Protein AF-A0A1C5A2N2-F1 (afdb_monomer_lite)

Radius of gyration: 25.17 Å; chains: 1; bounding box: 41×40×87 Å

Structure (mmCIF, N/CA/C/O backbone):
data_AF-A0A1C5A2N2-F1
#
_entry.id   AF-A0A1C5A2N2-F1
#
loop_
_atom_site.group_PDB
_atom_site.id
_atom_site.type_symbol
_atom_site.label_atom_id
_atom_site.label_alt_id
_atom_site.label_comp_id
_atom_site.label_asym_id
_atom_site.label_entity_id
_atom_site.label_seq_id
_atom_site.pdbx_PDB_ins_code
_atom_site.Cartn_x
_atom_site.Cartn_y
_atom_site.Cartn_z
_atom_site.occupancy
_atom_site.B_iso_or_equiv
_atom_site.auth_seq_id
_atom_site.auth_comp_id
_atom_site.auth_asym_id
_atom_site.auth_atom_id
_atom_site.pdbx_PDB_model_num
ATOM 1 N N . MET A 1 1 ? -20.232 -12.436 1.091 1.00 70.19 1 MET A N 1
ATOM 2 C CA . MET A 1 1 ? -19.031 -11.793 0.525 1.00 70.19 1 MET A CA 1
ATOM 3 C C . MET A 1 1 ? -19.413 -10.430 -0.013 1.00 70.19 1 MET A C 1
ATOM 5 O O . MET A 1 1 ? -20.270 -10.337 -0.891 1.00 70.19 1 MET A O 1
ATOM 9 N N . THR A 1 2 ? -18.810 -9.389 0.535 1.00 86.31 2 THR A N 1
ATOM 10 C CA . THR A 1 2 ? -19.006 -7.988 0.180 1.00 86.31 2 THR A CA 1
ATOM 11 C C . THR A 1 2 ? -18.512 -7.738 -1.242 1.00 86.31 2 THR A C 1
ATOM 13 O O . THR A 1 2 ? -17.422 -8.156 -1.651 1.00 86.31 2 THR A O 1
ATOM 16 N N . LYS A 1 3 ? -19.340 -7.059 -2.041 1.00 91.56 3 LYS A N 1
ATOM 17 C CA . LYS A 1 3 ? -19.009 -6.729 -3.429 1.00 91.56 3 LYS A CA 1
ATOM 18 C C . LYS A 1 3 ? -17.861 -5.719 -3.449 1.00 91.56 3 LYS A C 1
ATOM 20 O O . LYS A 1 3 ? -18.000 -4.608 -2.951 1.00 91.56 3 LYS A O 1
ATOM 25 N N . ALA A 1 4 ? -16.740 -6.106 -4.053 1.00 93.25 4 ALA A N 1
ATOM 26 C CA . ALA A 1 4 ? -15.608 -5.209 -4.238 1.00 93.25 4 ALA A CA 1
ATOM 27 C 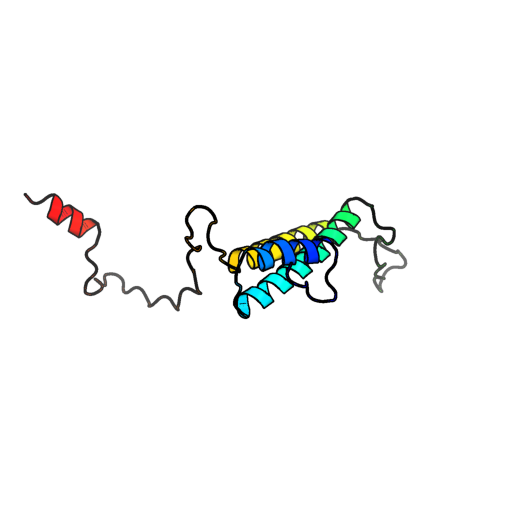C . ALA A 1 4 ? -15.942 -4.098 -5.257 1.00 93.25 4 ALA A C 1
ATOM 29 O O . ALA A 1 4 ? -16.636 -4.375 -6.245 1.00 93.25 4 ALA A O 1
ATOM 30 N N . PRO A 1 5 ? -15.432 -2.869 -5.059 1.00 94.19 5 PRO A N 1
ATOM 31 C CA . PRO A 1 5 ? -15.567 -1.778 -6.016 1.00 94.19 5 PRO A CA 1
ATOM 32 C C . PRO A 1 5 ? -15.040 -2.136 -7.410 1.00 94.19 5 PRO A C 1
ATOM 34 O O . PRO A 1 5 ? -14.102 -2.923 -7.570 1.00 94.19 5 PRO A O 1
ATOM 37 N N . ALA A 1 6 ? -15.649 -1.537 -8.435 1.00 94.25 6 ALA A N 1
ATOM 38 C CA . ALA A 1 6 ? -15.226 -1.720 -9.818 1.00 94.25 6 ALA A CA 1
ATOM 39 C C . ALA A 1 6 ? -13.815 -1.150 -10.058 1.00 94.25 6 ALA A C 1
ATOM 41 O O . ALA A 1 6 ? -13.385 -0.206 -9.396 1.00 94.25 6 ALA A O 1
ATOM 42 N N . GLY A 1 7 ? -13.095 -1.719 -11.028 1.00 93.94 7 GLY A N 1
ATOM 43 C CA . GLY A 1 7 ? -11.765 -1.247 -11.436 1.00 93.94 7 GLY A CA 1
ATOM 44 C C . GLY A 1 7 ? -10.590 -1.743 -10.585 1.00 93.94 7 GLY A C 1
ATOM 45 O O . GLY A 1 7 ? -9.447 -1.468 -10.939 1.00 93.94 7 GLY A O 1
ATOM 46 N N . LEU A 1 8 ? -10.839 -2.496 -9.509 1.00 97.31 8 LEU A N 1
ATOM 47 C CA . LEU A 1 8 ? -9.785 -3.180 -8.752 1.00 97.31 8 LEU A CA 1
ATOM 48 C C . LEU A 1 8 ? -9.283 -4.423 -9.494 1.00 97.31 8 LEU A C 1
ATOM 50 O O . LEU A 1 8 ? -10.073 -5.141 -10.114 1.00 97.31 8 LEU A O 1
ATOM 54 N N . GLY A 1 9 ? -7.985 -4.692 -9.393 1.00 96.69 9 GLY A N 1
ATOM 55 C CA . GLY A 1 9 ? -7.313 -5.907 -9.850 1.00 96.69 9 GLY A CA 1
ATOM 56 C C . GLY A 1 9 ? -7.537 -7.097 -8.912 1.00 96.69 9 GLY A C 1
ATOM 57 O O . GLY A 1 9 ? -8.357 -7.054 -7.996 1.00 96.69 9 GLY A O 1
ATOM 58 N N . ALA A 1 10 ? -6.860 -8.218 -9.175 1.00 96.88 10 ALA A N 1
ATOM 59 C CA . ALA A 1 10 ? -7.062 -9.444 -8.398 1.00 96.88 10 ALA A CA 1
ATOM 60 C C . ALA A 1 10 ? -6.659 -9.270 -6.924 1.00 96.88 10 ALA A C 1
ATOM 62 O O . ALA A 1 10 ? -7.469 -9.567 -6.043 1.00 96.88 10 ALA A O 1
ATOM 63 N N . GLY A 1 11 ? -5.462 -8.729 -6.670 1.00 97.06 11 GLY A N 1
ATOM 64 C CA . GLY A 1 11 ? -4.951 -8.500 -5.319 1.00 97.06 11 GLY A CA 1
ATOM 65 C C . GLY A 1 11 ? -5.778 -7.478 -4.542 1.00 97.06 11 GLY A C 1
ATOM 66 O O . GLY A 1 11 ? -6.146 -7.732 -3.395 1.00 97.06 11 GLY A O 1
ATOM 67 N N . GLY A 1 12 ? -6.157 -6.363 -5.172 1.00 97.81 12 GLY A N 1
ATOM 68 C CA . GLY A 1 12 ? -7.024 -5.352 -4.569 1.00 97.81 12 GLY A CA 1
ATOM 69 C C . GLY A 1 12 ? -8.409 -5.896 -4.212 1.00 97.81 12 GLY A C 1
ATOM 70 O O . GLY A 1 12 ? -8.894 -5.668 -3.107 1.00 97.81 12 GLY A O 1
ATOM 71 N N . ARG A 1 13 ? -9.043 -6.683 -5.094 1.00 97.94 13 ARG A N 1
ATOM 72 C CA . ARG A 1 13 ? -10.343 -7.317 -4.789 1.00 97.94 13 ARG A CA 1
ATOM 73 C C . ARG A 1 13 ? -10.249 -8.326 -3.648 1.00 97.94 13 ARG A C 1
ATOM 75 O O . ARG A 1 13 ? -11.191 -8.428 -2.865 1.00 97.94 13 ARG A O 1
ATOM 82 N N . GLN A 1 14 ? -9.159 -9.088 -3.578 1.00 97.56 14 GLN A N 1
ATOM 83 C CA . GLN A 1 14 ? -8.935 -10.042 -2.495 1.00 97.56 14 GLN A CA 1
ATOM 84 C C . GLN A 1 14 ? -8.791 -9.317 -1.154 1.00 97.56 14 GLN A C 1
ATOM 86 O O . GLN A 1 14 ? -9.493 -9.670 -0.211 1.00 97.56 14 GLN A O 1
ATOM 91 N N . LEU A 1 15 ? -7.959 -8.270 -1.105 1.00 97.50 15 LEU A N 1
ATOM 92 C CA . LEU A 1 15 ? -7.765 -7.443 0.088 1.00 97.50 15 LEU A CA 1
ATOM 93 C C . LEU A 1 15 ? -9.065 -6.766 0.541 1.00 97.50 15 LEU A C 1
ATOM 95 O O . LEU A 1 15 ? -9.369 -6.738 1.733 1.00 97.50 15 LEU A O 1
ATOM 99 N N . TRP A 1 16 ? -9.850 -6.244 -0.407 1.00 97.75 16 TRP A N 1
ATOM 100 C CA . TRP A 1 16 ? -11.144 -5.642 -0.095 1.00 97.75 16 TRP A CA 1
ATOM 101 C C . TRP A 1 16 ? -12.050 -6.639 0.617 1.00 97.75 16 TRP A C 1
ATOM 103 O O . TRP A 1 16 ? -12.565 -6.344 1.687 1.00 97.75 16 TRP A O 1
ATOM 113 N N . ARG A 1 17 ? -12.223 -7.832 0.037 1.00 96.94 17 ARG A N 1
ATOM 114 C CA . ARG A 1 17 ? -13.095 -8.868 0.603 1.00 96.94 17 ARG A CA 1
ATOM 115 C C . ARG A 1 17 ? -12.595 -9.341 1.960 1.00 96.94 17 ARG A C 1
ATOM 117 O O . ARG A 1 17 ? -13.404 -9.465 2.862 1.00 96.94 17 ARG A O 1
ATOM 124 N N . SER A 1 18 ? -11.287 -9.551 2.132 1.00 95.81 18 SER A N 1
ATOM 125 C CA . SER A 1 18 ? -10.763 -10.033 3.416 1.00 95.81 18 SER A CA 1
ATOM 126 C C . SER A 1 18 ? -11.053 -9.071 4.566 1.00 95.81 18 SER A C 1
ATOM 128 O O . SER A 1 18 ? -11.325 -9.522 5.666 1.00 95.81 18 SER A O 1
ATOM 130 N N . ILE A 1 19 ? -11.018 -7.758 4.321 1.00 95.75 19 ILE A N 1
ATOM 131 C CA . ILE A 1 19 ? -11.264 -6.765 5.375 1.00 95.75 19 ILE A CA 1
ATOM 132 C C . ILE A 1 19 ? -12.757 -6.431 5.482 1.00 95.75 19 ILE A C 1
ATOM 134 O O . ILE A 1 19 ? -13.303 -6.415 6.578 1.00 95.75 19 ILE A O 1
ATOM 138 N N . ALA A 1 20 ? -13.435 -6.178 4.363 1.00 95.19 20 ALA A N 1
ATOM 139 C CA . ALA A 1 20 ? -14.837 -5.762 4.363 1.00 95.19 20 ALA A CA 1
ATOM 140 C C . ALA A 1 20 ? -15.825 -6.900 4.681 1.00 95.19 20 ALA A C 1
ATOM 142 O O . ALA A 1 20 ? -16.991 -6.620 4.943 1.00 95.19 20 ALA A O 1
ATOM 143 N N . ASP A 1 21 ? -15.401 -8.168 4.621 1.00 94.62 21 ASP A N 1
ATOM 144 C CA . ASP A 1 21 ? -16.221 -9.300 5.078 1.00 94.62 21 ASP A CA 1
ATOM 145 C C . ASP A 1 21 ? -16.072 -9.540 6.588 1.00 94.62 21 ASP A C 1
ATOM 147 O O . ASP A 1 21 ? -16.990 -10.069 7.208 1.00 94.62 21 ASP A O 1
ATOM 151 N N . GLU A 1 22 ? -14.933 -9.164 7.179 1.00 93.62 22 GLU A N 1
ATOM 152 C CA . GLU A 1 22 ? -14.618 -9.417 8.593 1.00 93.62 22 GLU A CA 1
ATOM 153 C C . GLU A 1 22 ? -14.969 -8.231 9.503 1.00 93.62 22 GLU A C 1
ATOM 155 O O . GLU A 1 22 ? -15.327 -8.423 10.666 1.00 93.62 22 GLU A O 1
ATOM 160 N N . TYR A 1 23 ? -14.901 -7.002 8.985 1.00 93.31 23 TYR A N 1
ATOM 161 C CA . TYR A 1 23 ? -15.071 -5.787 9.776 1.00 93.31 23 TYR A CA 1
ATOM 162 C C . TYR A 1 23 ? -16.185 -4.892 9.234 1.00 93.31 23 TYR A C 1
ATOM 164 O O . TYR A 1 23 ? -16.287 -4.644 8.033 1.00 93.31 23 TYR A O 1
ATOM 172 N N . GLU A 1 24 ? -16.970 -4.321 10.146 1.00 92.12 24 GLU A N 1
ATOM 173 C CA . GLU A 1 24 ? -17.880 -3.222 9.833 1.00 92.12 24 GLU A CA 1
ATOM 174 C C . GLU A 1 24 ? -17.078 -1.915 9.734 1.00 92.12 24 GLU A C 1
ATOM 176 O O . GLU A 1 24 ? -16.460 -1.472 10.707 1.00 92.12 24 GLU A O 1
ATOM 181 N N . LEU A 1 25 ? -17.043 -1.332 8.533 1.00 94.25 25 LEU A N 1
ATOM 182 C CA . LEU A 1 25 ? -16.224 -0.164 8.210 1.00 94.25 25 LEU A CA 1
ATOM 183 C C . LEU A 1 25 ? -17.082 1.090 8.070 1.00 94.25 25 LEU A C 1
ATOM 185 O O . LEU A 1 25 ? -18.053 1.099 7.306 1.00 94.25 25 LEU A O 1
ATOM 189 N N . ASP A 1 26 ? -16.661 2.175 8.717 1.00 93.94 26 ASP A N 1
ATOM 190 C CA . ASP A 1 26 ? -17.241 3.496 8.477 1.00 93.94 26 ASP A CA 1
ATOM 191 C C . ASP A 1 26 ? -16.845 4.060 7.096 1.00 93.94 26 ASP A C 1
ATOM 193 O O . ASP A 1 26 ? -15.988 3.525 6.387 1.00 93.94 26 ASP A O 1
ATOM 197 N N . ALA A 1 27 ? -17.474 5.166 6.694 1.00 94.38 27 ALA A N 1
ATOM 198 C CA . ALA A 1 27 ? -17.241 5.772 5.383 1.00 94.38 27 ALA A CA 1
ATOM 199 C C . ALA A 1 27 ? -15.771 6.178 5.149 1.00 94.38 27 ALA A C 1
ATOM 201 O O . ALA A 1 27 ? -15.266 6.051 4.032 1.00 94.38 27 ALA A O 1
ATOM 202 N N . VAL A 1 28 ? -15.063 6.635 6.187 1.00 94.44 28 VAL A N 1
ATOM 203 C CA . VAL A 1 28 ? -13.652 7.043 6.085 1.00 94.44 28 VAL A CA 1
ATOM 204 C C . VAL A 1 28 ? -12.767 5.811 5.909 1.00 94.44 28 VAL A C 1
ATOM 206 O O . VAL A 1 28 ? -11.899 5.786 5.033 1.00 94.44 28 VAL A O 1
ATOM 209 N N . GLN A 1 29 ? -13.025 4.759 6.685 1.00 95.44 29 GLN A N 1
ATOM 210 C CA . GLN A 1 29 ? -12.332 3.479 6.578 1.00 95.44 29 GLN A CA 1
ATOM 211 C C . GLN A 1 29 ? -12.558 2.817 5.215 1.00 95.44 29 GLN A C 1
ATOM 213 O O . GLN A 1 29 ? -11.620 2.256 4.652 1.00 95.44 29 GLN A O 1
ATOM 218 N N . GLN A 1 30 ? -13.757 2.919 4.637 1.00 96.06 30 GLN A N 1
ATOM 219 C CA . GLN A 1 30 ? -14.036 2.391 3.297 1.00 96.06 30 GLN A CA 1
ATOM 220 C C . GLN A 1 30 ? -13.212 3.096 2.212 1.00 96.06 30 GLN A C 1
ATOM 222 O O . GLN A 1 30 ? -12.621 2.431 1.359 1.00 96.06 30 GLN A O 1
ATOM 227 N N . VAL A 1 31 ? -13.120 4.430 2.258 1.00 96.44 31 VAL A N 1
ATOM 228 C CA . VAL A 1 31 ? -12.272 5.202 1.330 1.00 96.44 31 VAL A CA 1
ATOM 229 C C . VAL A 1 31 ? -10.803 4.819 1.504 1.00 96.44 31 VAL A C 1
ATOM 231 O O . VAL A 1 31 ? -10.093 4.579 0.526 1.00 96.44 31 VAL A O 1
ATOM 234 N N . GLN A 1 32 ? -10.349 4.695 2.748 1.00 96.62 32 GLN A N 1
ATOM 235 C CA . GLN A 1 32 ? -8.974 4.321 3.054 1.00 96.62 32 GLN A CA 1
ATOM 236 C C . GLN A 1 32 ? -8.627 2.901 2.587 1.00 96.62 32 GLN A C 1
ATOM 238 O O . GLN A 1 32 ? -7.556 2.680 2.015 1.00 96.62 32 GLN A O 1
ATOM 243 N N . LEU A 1 33 ? -9.546 1.950 2.770 1.00 97.94 33 LEU A N 1
ATOM 244 C CA . LEU A 1 33 ? -9.403 0.588 2.269 1.00 97.94 33 LEU A CA 1
ATOM 245 C C . LEU A 1 33 ? -9.362 0.567 0.737 1.00 97.94 33 LEU A C 1
ATOM 247 O O . LEU A 1 33 ? -8.555 -0.164 0.164 1.00 97.94 33 LEU A O 1
ATOM 251 N N . LEU A 1 34 ? -10.180 1.382 0.064 1.00 97.94 34 LEU A N 1
ATOM 252 C CA . LEU A 1 34 ? -10.183 1.463 -1.397 1.00 97.94 34 LEU A CA 1
ATOM 253 C C . LEU A 1 34 ? -8.822 1.923 -1.931 1.00 97.94 34 LEU A C 1
ATOM 255 O O . LEU A 1 34 ? -8.281 1.307 -2.853 1.00 97.94 34 LEU A O 1
ATOM 259 N N . GLU A 1 35 ? -8.237 2.958 -1.329 1.00 98.06 35 GLU A N 1
ATOM 260 C CA . GLU A 1 35 ? -6.897 3.421 -1.701 1.00 98.06 35 GLU A CA 1
ATOM 261 C C . GLU A 1 35 ? -5.819 2.373 -1.398 1.00 98.06 35 GLU A C 1
ATOM 263 O O . GLU A 1 35 ? -4.919 2.160 -2.214 1.00 98.06 35 GLU A O 1
ATOM 268 N N . ALA A 1 36 ? -5.939 1.636 -0.287 1.00 98.31 36 ALA A N 1
ATOM 269 C CA . ALA A 1 36 ? -5.035 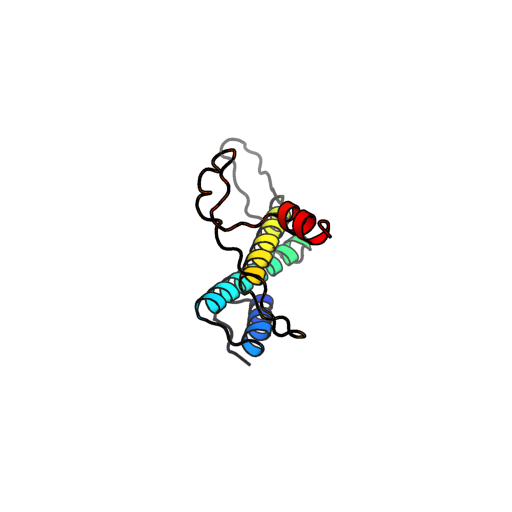0.525 0.011 1.00 98.31 36 ALA A CA 1
ATOM 270 C C . ALA A 1 36 ? -5.136 -0.594 -1.043 1.00 98.31 36 ALA A C 1
ATOM 272 O O . ALA A 1 36 ? -4.115 -1.135 -1.469 1.00 98.31 36 ALA A O 1
ATOM 273 N N . CYS A 1 37 ? -6.344 -0.899 -1.528 1.00 98.44 37 CYS A N 1
ATOM 274 C 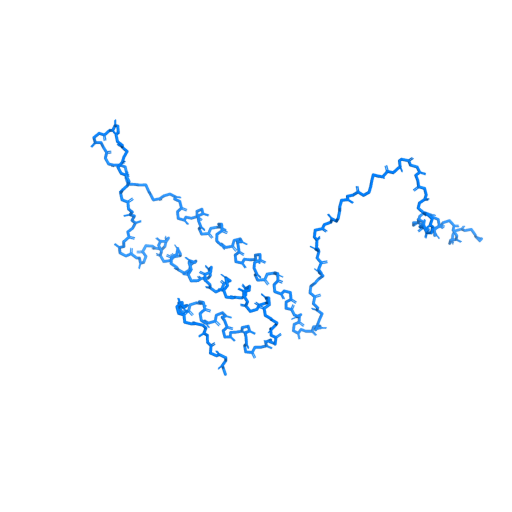CA . CYS A 1 37 ? -6.566 -1.875 -2.598 1.00 98.44 37 CYS A CA 1
ATOM 275 C C . CYS A 1 37 ? -5.940 -1.420 -3.925 1.00 98.44 37 CYS A C 1
ATOM 277 O O . CYS A 1 37 ? -5.272 -2.207 -4.595 1.00 98.44 37 CYS A O 1
ATOM 279 N N . ARG A 1 38 ? -6.075 -0.135 -4.277 1.00 98.12 38 ARG A N 1
ATOM 280 C CA . ARG A 1 38 ? -5.422 0.451 -5.463 1.00 98.12 38 ARG A CA 1
ATOM 281 C C . ARG A 1 38 ? -3.896 0.421 -5.351 1.00 98.12 38 ARG A C 1
ATOM 283 O O . ARG A 1 38 ? -3.210 0.170 -6.344 1.00 98.12 38 ARG A O 1
ATOM 290 N N . ALA A 1 39 ? -3.356 0.662 -4.156 1.00 98.12 39 ALA A N 1
ATOM 291 C CA . ALA A 1 39 ? -1.926 0.537 -3.886 1.00 98.12 39 ALA A CA 1
ATOM 292 C C . ALA A 1 39 ? -1.453 -0.920 -4.023 1.00 98.12 39 ALA A C 1
ATOM 294 O O . ALA A 1 39 ? -0.426 -1.161 -4.657 1.00 98.12 39 ALA A O 1
ATOM 295 N N . LYS A 1 40 ? -2.234 -1.890 -3.527 1.00 98.25 40 LYS A N 1
ATOM 296 C CA . LYS A 1 40 ? -1.959 -3.325 -3.693 1.00 98.25 40 LYS A CA 1
ATOM 297 C C . LYS A 1 40 ? -1.898 -3.732 -5.165 1.00 98.25 40 LYS A C 1
ATOM 299 O O . LYS A 1 40 ? -0.931 -4.373 -5.566 1.00 98.25 40 LYS A O 1
ATOM 304 N N . ASP A 1 41 ? -2.868 -3.308 -5.972 1.00 97.88 41 ASP A N 1
ATOM 305 C CA . ASP A 1 41 ? -2.883 -3.601 -7.411 1.00 97.88 41 ASP A CA 1
ATOM 306 C C . ASP A 1 41 ? -1.683 -2.980 -8.146 1.00 97.88 41 ASP A C 1
ATOM 308 O O . ASP A 1 41 ? -1.159 -3.552 -9.103 1.00 97.88 41 ASP A O 1
ATOM 312 N N . ARG A 1 42 ? -1.222 -1.799 -7.712 1.00 95.62 42 ARG A N 1
ATOM 313 C CA . ARG A 1 42 ? -0.005 -1.179 -8.254 1.00 95.62 42 ARG A CA 1
ATOM 314 C C . ARG A 1 42 ? 1.251 -1.947 -7.845 1.00 95.62 42 ARG A C 1
ATOM 316 O O . ARG A 1 42 ? 2.136 -2.103 -8.680 1.00 95.62 42 ARG A O 1
ATOM 323 N N . LEU A 1 43 ? 1.311 -2.451 -6.613 1.00 96.62 43 LEU A N 1
ATOM 324 C CA . LEU A 1 43 ? 2.397 -3.324 -6.166 1.00 96.62 43 LEU A CA 1
ATOM 325 C C . LEU A 1 43 ? 2.432 -4.636 -6.946 1.00 96.62 43 LEU A C 1
ATOM 327 O O . LEU A 1 43 ? 3.517 -5.038 -7.332 1.00 96.62 43 LEU A O 1
ATOM 331 N N . ASP A 1 44 ? 1.285 -5.249 -7.256 1.00 95.44 44 ASP A N 1
ATOM 332 C CA . ASP A 1 44 ? 1.247 -6.457 -8.100 1.00 95.44 44 ASP A CA 1
ATOM 333 C C . ASP A 1 44 ? 1.852 -6.206 -9.485 1.00 95.44 44 ASP A C 1
ATOM 335 O O . ASP A 1 44 ? 2.627 -7.013 -9.998 1.00 95.44 44 ASP A O 1
ATOM 339 N N . LYS A 1 45 ? 1.551 -5.047 -10.083 1.00 91.25 45 LYS A N 1
ATOM 340 C CA . LYS A 1 45 ? 2.136 -4.650 -11.372 1.00 91.25 45 LYS A CA 1
ATOM 341 C C . LYS A 1 45 ? 3.637 -4.385 -11.275 1.00 91.25 45 LYS A C 1
ATOM 343 O O . LYS A 1 45 ? 4.375 -4.779 -12.172 1.00 91.25 45 LYS A O 1
ATOM 348 N N . LEU A 1 46 ? 4.081 -3.704 -10.219 1.00 90.62 46 LEU A N 1
ATOM 349 C CA . LEU A 1 46 ? 5.498 -3.409 -9.997 1.00 90.62 46 LEU A CA 1
ATOM 350 C C . LEU A 1 46 ? 6.294 -4.681 -9.695 1.00 90.62 46 LEU A C 1
ATOM 352 O O . LEU A 1 46 ? 7.387 -4.828 -10.222 1.00 90.62 46 LEU A O 1
ATOM 356 N N . ASP A 1 47 ? 5.737 -5.609 -8.918 1.00 91.88 47 ASP A N 1
ATOM 357 C CA . ASP A 1 47 ? 6.338 -6.918 -8.650 1.00 91.88 47 ASP A CA 1
ATOM 358 C C . ASP A 1 47 ? 6.474 -7.731 -9.940 1.00 91.88 47 ASP A C 1
ATOM 360 O O . ASP A 1 47 ? 7.567 -8.190 -10.254 1.00 91.88 47 ASP A O 1
ATOM 364 N N . SER A 1 48 ? 5.412 -7.798 -10.752 1.00 89.50 48 SER A N 1
ATOM 365 C CA . SER A 1 48 ? 5.476 -8.446 -12.070 1.00 89.50 48 SER A CA 1
ATOM 366 C C . SER A 1 48 ? 6.584 -7.830 -12.938 1.00 89.50 48 SER A C 1
ATOM 368 O O . SER A 1 48 ? 7.349 -8.546 -13.580 1.00 89.50 48 SER A O 1
ATOM 370 N N . LEU A 1 49 ? 6.713 -6.496 -12.933 1.00 85.00 49 LEU A N 1
ATOM 371 C CA . LEU A 1 49 ? 7.748 -5.788 -13.693 1.00 85.00 49 LEU A CA 1
ATOM 372 C C . LEU A 1 49 ? 9.160 -6.071 -13.164 1.00 85.00 49 LEU A C 1
ATOM 374 O O . LEU A 1 49 ? 10.080 -6.242 -13.959 1.00 85.00 49 LEU A O 1
ATOM 378 N N . LEU A 1 50 ? 9.337 -6.143 -11.845 1.00 85.38 50 LEU A N 1
ATOM 379 C CA . LEU A 1 50 ? 10.623 -6.456 -11.215 1.00 85.38 50 LEU A CA 1
ATOM 380 C C . LEU A 1 50 ? 11.040 -7.916 -11.428 1.00 85.38 50 LEU A C 1
ATOM 382 O O . LEU A 1 50 ? 12.233 -8.194 -11.510 1.00 85.38 50 LEU A O 1
ATOM 386 N N . ARG A 1 51 ? 10.075 -8.834 -11.552 1.00 86.00 51 ARG A N 1
ATOM 387 C CA . ARG A 1 51 ? 10.314 -10.247 -11.890 1.00 86.00 51 ARG A CA 1
ATOM 388 C C . ARG A 1 51 ? 10.619 -10.479 -13.369 1.00 86.00 51 ARG A C 1
ATOM 390 O O . ARG A 1 51 ? 11.134 -11.534 -13.715 1.00 86.00 51 ARG A O 1
ATOM 397 N N . GLY A 1 52 ? 10.321 -9.504 -14.229 1.00 75.88 52 GLY A N 1
ATOM 398 C CA . GLY A 1 52 ? 10.411 -9.666 -15.681 1.00 75.88 52 GLY A CA 1
ATOM 399 C C . GLY A 1 52 ? 9.213 -10.402 -16.296 1.00 75.88 52 GLY A C 1
ATOM 400 O O . GLY A 1 52 ? 9.282 -10.809 -17.450 1.00 75.88 52 GLY A O 1
ATOM 401 N N . ASP A 1 53 ? 8.100 -10.529 -15.567 1.00 74.38 53 ASP A N 1
ATOM 402 C CA . ASP A 1 53 ? 6.884 -11.243 -15.993 1.00 74.38 53 ASP A CA 1
ATOM 403 C C . ASP A 1 53 ? 5.952 -10.383 -16.881 1.00 74.38 53 ASP A C 1
ATOM 405 O O . ASP A 1 53 ? 4.808 -10.752 -17.153 1.00 74.38 53 ASP A O 1
ATOM 409 N N . VAL A 1 54 ? 6.405 -9.204 -17.330 1.00 68.50 54 VAL A N 1
ATOM 410 C CA . VAL A 1 54 ? 5.610 -8.260 -18.140 1.00 68.50 54 VAL A CA 1
ATOM 411 C C . VAL A 1 54 ? 6.354 -7.888 -19.417 1.00 68.50 54 VAL A C 1
ATOM 413 O O . VAL A 1 54 ? 7.510 -7.483 -19.387 1.00 68.50 54 VAL A O 1
ATOM 416 N N . THR A 1 55 ? 5.654 -7.954 -20.549 1.00 55.94 55 THR A N 1
ATOM 417 C CA . THR A 1 55 ? 6.198 -7.758 -21.905 1.00 55.94 55 THR A CA 1
ATOM 418 C C . THR A 1 55 ? 6.527 -6.308 -22.277 1.00 55.94 55 THR A C 1
ATOM 420 O O . THR A 1 55 ? 7.155 -6.075 -23.304 1.00 55.94 55 THR A O 1
ATOM 423 N N . SER A 1 56 ? 6.104 -5.311 -21.491 1.00 53.06 56 SER A N 1
ATOM 424 C CA . SER A 1 56 ? 6.289 -3.879 -21.796 1.00 53.06 56 SER A CA 1
ATOM 425 C C . SER A 1 56 ? 7.159 -3.211 -20.727 1.00 53.06 56 SER A C 1
ATOM 427 O O . SER A 1 56 ? 6.658 -2.843 -19.666 1.00 53.06 56 SER A O 1
ATOM 429 N N . TRP A 1 57 ? 8.466 -3.085 -20.985 1.00 54.19 57 TRP A N 1
ATOM 430 C CA . TRP A 1 57 ? 9.458 -2.840 -19.926 1.00 54.19 57 TRP A CA 1
ATOM 431 C C . TRP A 1 57 ? 9.749 -1.358 -19.611 1.00 54.19 57 TRP A C 1
ATOM 433 O O . TRP A 1 57 ? 10.099 -1.045 -18.479 1.00 54.19 57 TRP A O 1
ATOM 443 N N . ALA A 1 58 ? 9.566 -0.417 -20.543 1.00 53.00 58 ALA A N 1
ATOM 444 C CA . ALA A 1 58 ? 9.688 1.023 -20.265 1.00 53.00 58 ALA A CA 1
ATOM 445 C C . ALA A 1 58 ? 9.194 1.888 -21.436 1.00 53.00 58 ALA A C 1
ATOM 447 O O . ALA A 1 58 ? 9.091 1.431 -22.573 1.00 53.00 58 ALA A O 1
ATOM 448 N N . ARG A 1 59 ? 8.917 3.167 -21.152 1.00 49.69 59 ARG A N 1
ATOM 449 C CA . ARG A 1 59 ? 8.745 4.222 -22.160 1.00 49.69 59 ARG A CA 1
ATOM 450 C C . ARG A 1 59 ? 10.105 4.879 -22.396 1.00 49.69 59 ARG A C 1
ATOM 452 O O . ARG A 1 59 ? 10.676 5.422 -21.458 1.00 49.69 59 ARG A O 1
ATOM 459 N N . LEU A 1 60 ? 10.583 4.865 -23.638 1.00 54.09 60 LEU A N 1
ATOM 460 C CA . LEU A 1 60 ? 11.748 5.644 -24.063 1.00 54.09 60 LEU A CA 1
ATOM 461 C C . LEU A 1 60 ? 11.430 7.138 -23.906 1.00 54.09 60 LEU A C 1
ATOM 463 O O . LEU A 1 60 ? 10.544 7.666 -24.579 1.00 54.09 60 LEU A O 1
ATOM 467 N N . THR A 1 61 ? 12.117 7.820 -22.995 1.00 55.31 61 THR A N 1
ATOM 468 C CA . THR A 1 61 ? 12.098 9.285 -22.902 1.00 55.31 61 THR A CA 1
ATOM 469 C C . THR A 1 61 ? 13.275 9.845 -23.684 1.00 55.31 61 THR A C 1
ATOM 471 O O . THR A 1 61 ? 14.421 9.661 -23.290 1.00 55.31 61 THR A O 1
ATOM 474 N N . HIS A 1 62 ? 12.988 10.538 -24.786 1.00 54.47 62 HIS A N 1
ATOM 475 C CA . HIS A 1 62 ? 13.994 11.234 -25.584 1.00 54.47 62 HIS A CA 1
ATOM 476 C C . HIS A 1 62 ? 14.471 12.495 -24.846 1.00 54.47 62 HIS A C 1
ATOM 478 O O . HIS A 1 62 ? 13.669 13.388 -24.554 1.00 54.47 62 HIS A O 1
ATOM 484 N N . ARG A 1 63 ? 15.770 12.586 -24.538 1.00 58.34 63 ARG A N 1
ATOM 485 C CA . ARG A 1 63 ? 16.389 13.826 -24.055 1.00 58.34 63 ARG A CA 1
ATOM 486 C C . ARG A 1 63 ? 16.745 14.657 -25.288 1.00 58.34 63 ARG A C 1
ATOM 488 O O . ARG A 1 63 ? 17.567 14.240 -26.085 1.00 58.34 63 ARG A O 1
ATOM 495 N N . LEU A 1 64 ? 16.131 15.831 -25.439 1.00 60.22 64 LEU A N 1
ATOM 496 C CA . LEU A 1 64 ? 16.209 16.716 -26.620 1.00 60.22 64 LEU A CA 1
ATOM 497 C C . LEU A 1 64 ? 17.622 17.251 -26.986 1.00 60.22 64 LEU A C 1
ATOM 499 O O . LEU A 1 64 ? 17.716 18.173 -27.786 1.00 60.22 64 LEU A O 1
ATOM 503 N N . GLN A 1 65 ? 18.711 16.732 -26.407 1.00 58.53 65 GLN A N 1
ATOM 504 C CA . GLN A 1 65 ? 20.073 17.271 -26.563 1.00 58.53 65 GLN A CA 1
ATOM 505 C C . GLN A 1 65 ? 21.150 16.235 -26.935 1.00 58.53 65 GLN A C 1
ATOM 507 O O . GLN A 1 65 ? 22.325 16.589 -26.965 1.00 58.53 65 GLN A O 1
ATOM 512 N N . THR A 1 66 ? 20.790 14.985 -27.236 1.00 57.28 66 THR A N 1
ATOM 513 C CA . THR A 1 66 ? 21.742 13.940 -27.660 1.00 57.28 66 THR A CA 1
ATOM 514 C C . THR A 1 66 ? 21.087 13.002 -28.673 1.00 57.28 66 THR A C 1
ATOM 516 O O . THR A 1 66 ? 19.918 12.671 -28.505 1.00 57.28 66 THR A O 1
ATOM 519 N N . GLU A 1 67 ? 21.829 12.549 -29.691 1.00 59.03 67 GLU A N 1
ATOM 520 C CA . GLU A 1 67 ? 21.342 11.555 -30.673 1.00 59.03 67 GLU A CA 1
ATOM 521 C C . GLU A 1 67 ? 21.270 10.116 -30.113 1.00 59.03 67 GLU A C 1
ATOM 523 O O . GLU A 1 67 ? 20.795 9.205 -30.789 1.00 59.03 67 GLU A O 1
ATOM 528 N N . ASP A 1 68 ? 21.680 9.915 -28.857 1.00 54.00 68 ASP A N 1
ATOM 529 C CA . ASP A 1 68 ? 21.656 8.623 -28.172 1.00 54.00 68 ASP A CA 1
ATOM 530 C C . ASP A 1 68 ? 20.351 8.391 -27.391 1.00 54.00 68 ASP A C 1
ATOM 532 O O . ASP A 1 68 ? 19.858 9.260 -26.662 1.00 54.00 68 ASP A O 1
ATOM 536 N N . TYR A 1 69 ? 19.819 7.168 -27.482 1.00 55.19 69 TYR A N 1
ATOM 537 C CA . TYR A 1 69 ? 18.665 6.714 -26.704 1.00 55.19 69 TYR A CA 1
ATOM 538 C C . TYR A 1 69 ? 19.126 6.004 -25.421 1.00 55.19 69 TYR A C 1
ATOM 540 O O . TYR A 1 69 ? 19.681 4.909 -25.477 1.00 55.19 69 TYR A O 1
ATOM 548 N N . GLU A 1 70 ? 18.844 6.582 -24.248 1.00 52.88 70 GLU A N 1
ATOM 549 C CA . GLU A 1 70 ? 19.056 5.924 -22.948 1.00 52.88 70 GLU A CA 1
ATOM 550 C C . GLU A 1 70 ? 17.767 5.205 -22.501 1.00 52.88 70 GLU A C 1
ATOM 552 O O . GLU A 1 70 ? 16.750 5.836 -22.195 1.00 52.88 70 GLU A O 1
ATOM 557 N N . LEU A 1 71 ? 17.797 3.868 -22.446 1.00 55.47 71 LEU A N 1
ATOM 558 C CA . LEU A 1 71 ? 16.729 3.064 -21.845 1.00 55.47 71 LEU A CA 1
ATOM 559 C C . LEU A 1 71 ? 16.976 2.933 -20.339 1.00 55.47 71 LEU A C 1
ATOM 561 O O . LEU A 1 71 ? 17.793 2.128 -19.898 1.00 55.47 71 LEU A O 1
ATOM 565 N N . LYS A 1 72 ? 16.251 3.720 -19.543 1.00 56.22 72 LYS A N 1
ATOM 566 C CA . LYS A 1 72 ? 16.424 3.770 -18.090 1.00 56.22 72 LYS A CA 1
ATOM 567 C C . LYS A 1 72 ? 15.301 3.029 -17.354 1.00 56.22 72 LYS A C 1
ATOM 569 O O . LYS A 1 72 ? 14.167 3.500 -17.295 1.00 56.22 72 LYS A O 1
ATOM 574 N N . ILE A 1 73 ? 15.633 1.871 -16.780 1.00 62.28 73 ILE A N 1
ATOM 575 C CA . ILE A 1 73 ? 14.741 1.032 -15.957 1.00 62.28 73 ILE A CA 1
ATOM 576 C C . ILE A 1 73 ? 15.289 1.005 -14.522 1.00 62.28 73 ILE A C 1
ATOM 578 O O . ILE A 1 73 ? 15.788 -0.010 -14.053 1.00 62.28 73 ILE A O 1
ATOM 582 N N . ASP A 1 74 ? 15.268 2.137 -13.819 1.00 66.44 74 ASP A N 1
ATOM 583 C CA . ASP A 1 74 ? 15.874 2.241 -12.478 1.00 66.44 74 ASP A CA 1
ATOM 584 C C . ASP A 1 74 ? 14.879 2.642 -11.376 1.00 66.44 74 ASP A C 1
ATOM 586 O O . ASP A 1 74 ? 15.108 2.390 -10.194 1.00 66.44 74 ASP A O 1
ATOM 590 N N . ALA A 1 75 ? 13.735 3.221 -11.741 1.00 76.94 75 ALA A N 1
ATOM 591 C CA . ALA A 1 75 ? 12.793 3.749 -10.760 1.00 76.94 75 ALA A CA 1
ATOM 592 C C . ALA A 1 75 ? 11.811 2.703 -10.208 1.00 76.94 75 ALA A C 1
ATOM 594 O O . ALA A 1 75 ? 11.178 2.958 -9.186 1.00 76.94 75 ALA A O 1
ATOM 595 N N . ALA A 1 76 ? 11.659 1.540 -10.850 1.00 82.44 76 ALA A N 1
ATOM 596 C CA . ALA A 1 76 ? 10.618 0.565 -10.509 1.00 82.44 76 ALA A CA 1
ATOM 597 C C . ALA A 1 76 ? 10.694 0.085 -9.053 1.00 82.44 76 ALA A C 1
ATOM 599 O O . ALA A 1 76 ? 9.689 0.109 -8.342 1.00 82.44 76 ALA A O 1
ATOM 600 N N . LEU A 1 77 ? 11.894 -0.276 -8.590 1.00 86.31 77 LEU A N 1
ATOM 601 C CA . LEU A 1 77 ? 12.115 -0.723 -7.215 1.00 86.31 77 LEU A CA 1
ATOM 602 C C . LEU A 1 77 ? 11.828 0.401 -6.210 1.00 86.31 77 LEU A C 1
ATOM 604 O O . LEU A 1 77 ? 11.147 0.195 -5.207 1.00 86.31 77 LEU A O 1
ATOM 608 N N . THR A 1 78 ? 12.284 1.618 -6.505 1.00 90.00 78 THR A N 1
ATOM 609 C CA . THR A 1 78 ? 12.023 2.796 -5.669 1.00 90.00 78 THR A CA 1
ATOM 610 C C . THR A 1 78 ? 10.527 3.103 -5.585 1.00 90.00 78 THR A C 1
ATOM 612 O O . THR A 1 78 ? 10.006 3.346 -4.497 1.00 90.00 78 THR A O 1
ATOM 615 N N . GLN A 1 79 ? 9.801 3.035 -6.705 1.00 91.00 79 GLN A N 1
ATOM 616 C CA . GLN A 1 79 ? 8.349 3.229 -6.730 1.00 91.00 79 GLN A CA 1
ATOM 617 C C . GLN A 1 79 ? 7.606 2.114 -5.985 1.00 91.00 79 GLN A C 1
ATOM 619 O O . GLN A 1 79 ? 6.618 2.395 -5.299 1.00 91.00 79 GLN A O 1
ATOM 624 N N . ALA A 1 80 ? 8.091 0.870 -6.061 1.00 93.56 80 ALA A N 1
ATOM 625 C CA . ALA A 1 80 ? 7.546 -0.249 -5.296 1.00 93.56 80 ALA A CA 1
ATOM 626 C C . ALA A 1 80 ? 7.690 -0.001 -3.792 1.00 93.56 80 ALA A C 1
ATOM 628 O O . ALA A 1 80 ? 6.700 -0.067 -3.066 1.00 93.56 80 ALA A O 1
ATOM 629 N N . ASN A 1 81 ? 8.875 0.405 -3.334 1.00 95.25 81 ASN A N 1
ATOM 630 C CA . ASN A 1 81 ? 9.122 0.721 -1.926 1.00 95.25 81 ASN A CA 1
ATOM 631 C C . ASN A 1 81 ? 8.264 1.895 -1.428 1.00 95.25 81 ASN A C 1
ATOM 633 O O . ASN A 1 81 ? 7.660 1.815 -0.355 1.00 95.25 81 ASN A O 1
ATOM 637 N N . THR A 1 82 ? 8.144 2.969 -2.213 1.00 96.06 82 THR A N 1
ATOM 638 C CA . THR A 1 82 ? 7.270 4.106 -1.878 1.00 96.06 82 THR A CA 1
ATOM 639 C C . THR A 1 82 ? 5.803 3.682 -1.794 1.00 96.06 82 THR A C 1
ATOM 641 O O . THR A 1 82 ? 5.113 4.022 -0.831 1.00 96.06 82 THR A O 1
ATOM 644 N N . THR A 1 83 ? 5.328 2.884 -2.754 1.00 96.81 83 THR A N 1
ATOM 645 C CA . THR A 1 83 ? 3.942 2.389 -2.770 1.00 96.81 83 THR A CA 1
ATOM 646 C C . THR A 1 83 ? 3.676 1.423 -1.612 1.00 96.81 83 THR A C 1
ATOM 648 O O . THR A 1 83 ? 2.610 1.480 -1.002 1.00 96.81 83 THR A O 1
ATOM 651 N N . ALA A 1 84 ? 4.645 0.578 -1.251 1.00 97.31 84 ALA A N 1
ATOM 652 C CA . ALA A 1 84 ? 4.551 -0.324 -0.105 1.00 97.31 84 ALA A CA 1
ATOM 653 C C . ALA A 1 84 ? 4.438 0.452 1.214 1.00 97.31 84 ALA A C 1
ATOM 655 O O . ALA A 1 84 ? 3.597 0.129 2.055 1.00 97.31 84 ALA A O 1
ATOM 656 N N . ASN A 1 85 ? 5.219 1.523 1.371 1.00 97.94 85 ASN A N 1
ATOM 657 C CA . ASN A 1 85 ? 5.112 2.409 2.528 1.00 97.94 85 ASN A CA 1
ATOM 658 C C . ASN A 1 85 ? 3.755 3.123 2.585 1.00 97.94 85 ASN A C 1
ATOM 660 O O . ASN A 1 85 ? 3.145 3.166 3.655 1.00 97.94 85 ASN A O 1
ATOM 664 N N . LEU A 1 86 ? 3.250 3.618 1.450 1.00 97.19 86 LEU A N 1
ATOM 665 C CA . LEU A 1 86 ? 1.907 4.197 1.366 1.00 97.19 86 LEU A CA 1
ATOM 666 C C . LEU A 1 86 ? 0.833 3.177 1.774 1.00 97.19 86 LEU A C 1
ATOM 668 O O . LEU A 1 86 ? -0.003 3.471 2.626 1.00 97.19 86 LEU A O 1
ATOM 672 N N . MET A 1 87 ? 0.874 1.961 1.222 1.00 97.81 87 MET A N 1
ATOM 673 C CA . MET A 1 87 ? -0.082 0.901 1.557 1.00 97.81 87 MET A CA 1
ATOM 674 C C . MET A 1 87 ? -0.034 0.556 3.050 1.00 97.81 87 MET A C 1
ATOM 676 O O . MET A 1 87 ? -1.080 0.461 3.692 1.00 97.81 87 MET A O 1
ATOM 680 N N . LYS A 1 88 ? 1.167 0.437 3.629 1.00 97.00 88 LYS A N 1
ATOM 681 C CA . LYS A 1 88 ? 1.355 0.220 5.070 1.00 97.00 88 LYS A CA 1
ATOM 682 C C . LYS A 1 88 ? 0.698 1.325 5.901 1.00 97.00 88 LYS A C 1
ATOM 684 O O . LYS A 1 88 ? 0.035 1.023 6.891 1.00 97.00 88 LYS A O 1
ATOM 689 N N . GLN A 1 89 ? 0.868 2.590 5.512 1.00 96.06 89 GLN A N 1
ATOM 690 C CA . GLN A 1 89 ? 0.261 3.729 6.208 1.00 96.06 89 GLN A CA 1
ATOM 691 C C . GLN A 1 89 ? -1.270 3.714 6.107 1.00 96.06 89 GLN A C 1
ATOM 693 O O . GLN A 1 89 ? -1.939 3.905 7.121 1.00 96.06 89 GLN A O 1
ATOM 698 N N . LEU A 1 90 ? -1.822 3.432 4.921 1.00 96.62 90 LEU A N 1
ATOM 699 C CA . LEU A 1 90 ? -3.269 3.335 4.707 1.00 96.62 90 LEU A CA 1
ATOM 700 C C . LEU A 1 90 ? -3.890 2.211 5.546 1.00 96.62 90 LEU A C 1
ATOM 702 O O . LEU A 1 90 ? -4.881 2.441 6.234 1.00 96.62 90 LEU A O 1
ATOM 706 N N . LEU A 1 91 ? -3.275 1.023 5.559 1.00 95.75 91 LEU A N 1
ATOM 707 C CA . LEU A 1 91 ? -3.751 -0.106 6.365 1.00 95.75 91 LEU A CA 1
ATOM 708 C C . LEU A 1 91 ? -3.659 0.171 7.869 1.00 95.75 91 LEU A C 1
ATOM 710 O O . LEU A 1 91 ? -4.585 -0.145 8.611 1.00 95.75 91 LEU A O 1
ATOM 714 N N . ALA A 1 92 ? -2.575 0.797 8.333 1.00 93.62 92 ALA A N 1
ATOM 715 C CA . ALA A 1 92 ? -2.433 1.160 9.742 1.00 93.62 92 ALA A CA 1
ATOM 716 C C . ALA A 1 92 ? -3.492 2.185 10.186 1.00 93.62 92 ALA A C 1
ATOM 718 O O . ALA A 1 92 ? -3.996 2.121 11.310 1.00 93.62 92 ALA A O 1
ATOM 719 N N . ALA A 1 93 ? -3.850 3.114 9.301 1.00 92.94 93 ALA A N 1
ATOM 720 C CA . ALA A 1 93 ? -4.827 4.157 9.575 1.00 92.94 93 ALA A CA 1
ATOM 721 C C . ALA A 1 93 ? -6.282 3.650 9.629 1.00 92.94 93 ALA A C 1
ATOM 723 O O . ALA A 1 93 ? -7.093 4.281 10.306 1.00 92.94 93 ALA A O 1
ATOM 724 N N . LEU A 1 94 ? -6.583 2.464 9.074 1.00 93.75 94 LEU A N 1
ATOM 725 C CA . LEU A 1 94 ? -7.873 1.789 9.292 1.00 93.75 94 LEU A CA 1
ATOM 726 C C . LEU A 1 94 ? -8.139 1.509 10.774 1.00 93.75 94 LEU A C 1
ATOM 728 O O . LEU A 1 94 ? -9.295 1.493 11.195 1.00 93.75 94 LEU A O 1
ATOM 732 N N . ARG A 1 95 ? -7.077 1.292 11.567 1.00 92.06 95 ARG A N 1
ATOM 733 C CA . ARG A 1 95 ? -7.150 1.039 13.017 1.00 92.06 95 ARG A CA 1
ATOM 734 C C . ARG A 1 95 ? -8.152 -0.065 13.367 1.00 92.06 95 ARG A C 1
ATOM 736 O O . ARG A 1 95 ? -8.939 0.068 14.308 1.00 92.06 95 ARG A O 1
ATOM 743 N N . LEU A 1 96 ? -8.091 -1.149 12.595 1.00 92.06 96 LEU A N 1
ATOM 744 C CA . LEU A 1 96 ? -8.911 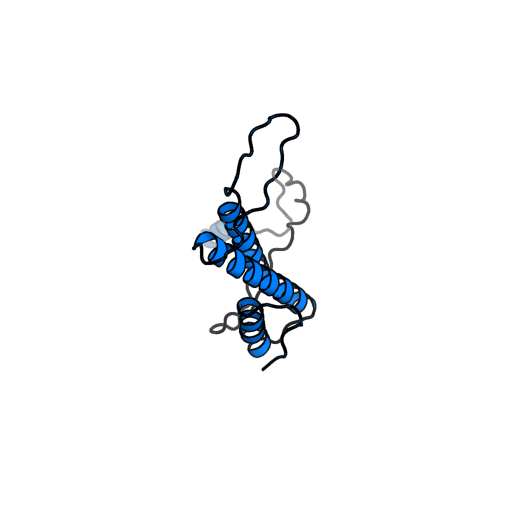-2.337 12.800 1.00 92.06 96 LEU A CA 1
ATOM 745 C C . LEU A 1 96 ? -8.690 -2.890 14.220 1.00 92.06 96 LEU A C 1
ATOM 747 O O . LEU A 1 96 ? -7.566 -2.819 14.732 1.00 92.06 96 LEU A O 1
ATOM 751 N N . PRO A 1 97 ? -9.745 -3.379 14.889 1.00 90.88 97 PRO A N 1
ATOM 752 C CA . PRO A 1 97 ? -9.611 -3.995 16.201 1.00 90.88 97 PRO A CA 1
ATOM 753 C C . PRO A 1 97 ? -8.779 -5.276 16.106 1.00 90.88 97 PRO A C 1
ATOM 755 O O . PRO A 1 97 ? -8.906 -6.044 15.155 1.00 90.88 97 PRO A O 1
ATOM 758 N N . ASP A 1 98 ? -7.937 -5.510 17.110 1.00 86.81 98 ASP A N 1
ATOM 759 C CA . ASP A 1 98 ? -7.197 -6.763 17.232 1.00 86.81 98 ASP A CA 1
ATOM 760 C C . ASP A 1 98 ? -8.192 -7.932 17.387 1.00 86.81 98 ASP A C 1
ATOM 762 O O . ASP A 1 98 ? -9.046 -7.875 18.276 1.00 86.81 98 ASP A O 1
ATOM 766 N N . PRO A 1 99 ? -8.097 -8.996 16.573 1.00 82.81 99 PRO A N 1
ATOM 767 C CA . PRO A 1 99 ? -9.062 -10.095 16.596 1.00 82.81 99 PRO A CA 1
ATOM 768 C C . PRO A 1 99 ? -9.067 -10.879 17.919 1.00 82.81 99 PRO A C 1
ATOM 770 O O . PRO A 1 99 ? -10.077 -11.482 18.269 1.00 82.81 99 PRO A O 1
ATOM 773 N N . LYS A 1 100 ? -7.968 -10.871 18.686 1.00 86.00 100 LYS A N 1
ATOM 774 C CA . LYS A 1 100 ? -7.867 -11.561 19.983 1.00 86.00 100 LYS A CA 1
ATOM 775 C C . LYS A 1 100 ? -8.341 -10.700 21.145 1.00 86.00 100 LYS A C 1
ATOM 777 O O . LYS A 1 100 ? -8.913 -11.223 22.095 1.00 86.00 100 LYS A O 1
ATOM 782 N N . THR A 1 101 ? -8.049 -9.399 21.118 1.00 88.00 101 THR A N 1
ATOM 783 C CA . THR A 1 101 ? -8.315 -8.513 22.269 1.00 88.00 101 THR A CA 1
ATOM 784 C C . THR A 1 101 ? -9.486 -7.556 22.062 1.00 88.00 101 THR A C 1
ATOM 786 O O . THR A 1 101 ? -9.908 -6.908 23.019 1.00 88.00 101 THR A O 1
ATOM 789 N N . GLY A 1 102 ? -9.976 -7.405 20.829 1.00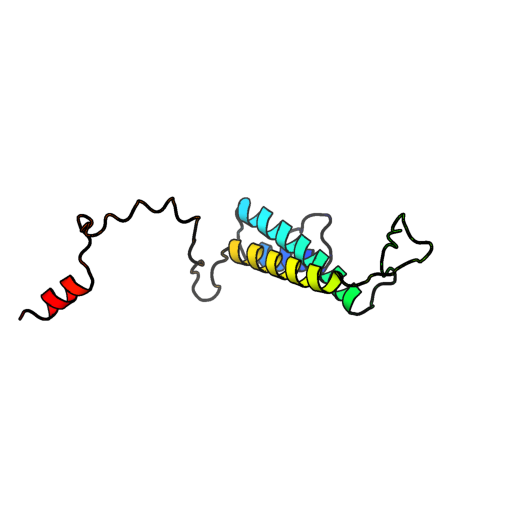 85.81 102 GLY A N 1
ATOM 790 C CA . GLY A 1 102 ? -10.987 -6.421 20.427 1.00 85.81 102 GLY A CA 1
ATOM 791 C C . GLY A 1 102 ? -10.514 -4.964 20.512 1.00 85.81 102 GLY A C 1
ATOM 792 O O . GLY A 1 102 ? -11.243 -4.042 20.139 1.00 85.81 102 GLY A O 1
ATOM 793 N N . LYS A 1 103 ? -9.294 -4.718 21.008 1.00 88.31 103 LYS A N 1
ATOM 794 C CA . LYS A 1 103 ? -8.769 -3.371 21.230 1.00 88.31 103 LYS A CA 1
ATOM 795 C C . LYS A 1 103 ? -8.328 -2.758 19.909 1.00 88.31 103 LYS A C 1
ATOM 797 O O . LYS A 1 103 ? -7.650 -3.394 19.108 1.00 88.31 103 LYS A O 1
ATOM 802 N N . ARG A 1 104 ? -8.677 -1.488 19.705 1.00 86.88 104 ARG A N 1
ATOM 803 C CA . ARG A 1 104 ? -8.238 -0.718 18.535 1.00 86.88 104 ARG A CA 1
ATOM 804 C C . ARG A 1 104 ? -6.891 -0.038 18.801 1.00 86.88 104 ARG A C 1
ATOM 806 O O . ARG A 1 104 ? -6.682 0.470 19.908 1.00 86.88 104 ARG A O 1
ATOM 813 N N . PRO A 1 105 ? -6.002 0.052 17.795 1.00 85.69 105 PRO A N 1
ATOM 814 C CA . PRO A 1 105 ? -4.772 0.830 17.888 1.00 85.69 105 PRO A CA 1
ATOM 815 C C . PRO A 1 105 ? -5.042 2.277 18.315 1.00 85.69 105 PRO A C 1
ATOM 817 O O . PRO A 1 105 ? -6.013 2.896 17.869 1.00 85.69 105 PRO A O 1
ATOM 820 N N . GLN A 1 106 ? -4.179 2.840 19.163 1.00 84.38 106 GLN A N 1
ATOM 821 C CA . GLN A 1 106 ? -4.330 4.205 19.675 1.00 84.38 106 GLN A CA 1
ATOM 822 C C . GLN A 1 106 ? -4.312 5.238 18.535 1.00 84.38 106 GLN A C 1
ATOM 824 O O . GLN A 1 106 ? -3.460 5.181 17.649 1.00 84.38 106 GLN A O 1
ATOM 829 N N . TYR A 1 107 ? -5.223 6.217 18.577 1.00 79.50 107 TYR A N 1
ATOM 830 C CA . TYR A 1 107 ? -5.177 7.361 17.667 1.00 79.50 107 TYR A CA 1
ATOM 831 C C . TYR A 1 107 ? -4.051 8.285 18.106 1.00 79.50 107 TYR A C 1
ATOM 833 O O . TYR A 1 107 ? -4.053 8.764 19.240 1.00 79.50 107 TYR A O 1
ATOM 841 N N . ARG A 1 108 ? -3.116 8.576 17.209 1.00 70.56 108 ARG A N 1
ATOM 842 C CA . ARG A 1 108 ? -2.165 9.670 17.393 1.00 70.56 108 ARG A CA 1
ATOM 843 C C . ARG A 1 108 ? -2.460 10.713 16.327 1.00 70.56 108 ARG A C 1
ATOM 845 O O . ARG A 1 108 ? -1.880 10.674 15.250 1.00 70.56 108 ARG A O 1
ATOM 852 N N . GLY A 1 109 ? -3.418 11.592 16.622 1.00 71.94 109 GLY A N 1
ATOM 853 C CA . GLY A 1 109 ? -3.689 12.762 15.790 1.00 71.94 109 GLY A CA 1
ATOM 854 C C . GLY A 1 109 ? -2.485 13.703 15.742 1.00 71.94 109 GLY A C 1
ATOM 855 O O . GLY A 1 109 ? -1.522 13.532 16.499 1.00 71.94 109 GLY A O 1
ATOM 856 N N . ALA A 1 110 ? -2.544 14.707 14.864 1.00 69.44 110 ALA A N 1
ATOM 857 C CA . ALA A 1 110 ? -1.557 15.778 14.853 1.00 69.44 110 ALA A CA 1
ATOM 858 C C . ALA A 1 110 ? -1.424 16.329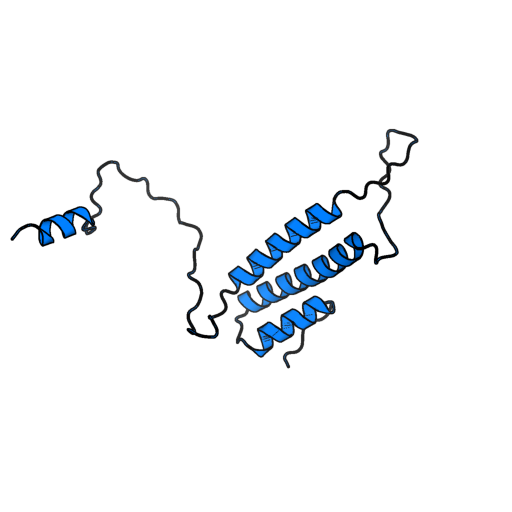 16.278 1.00 69.44 110 ALA A C 1
ATOM 860 O O . ALA A 1 110 ? -2.413 16.749 16.884 1.00 69.44 110 ALA A O 1
ATOM 861 N N . ARG A 1 111 ? -0.212 16.262 16.843 1.00 64.75 111 ARG A N 1
ATOM 862 C CA . ARG A 1 111 ? 0.065 16.930 18.114 1.00 64.75 111 ARG A CA 1
ATOM 863 C C . ARG A 1 111 ? -0.251 18.399 17.859 1.00 64.75 111 ARG A C 1
ATOM 865 O O . ARG A 1 111 ? 0.343 18.982 16.955 1.00 64.75 111 ARG A O 1
ATOM 872 N N . GLY A 1 112 ? -1.228 18.948 18.582 1.00 71.88 112 GLY A N 1
ATOM 873 C CA . GLY A 1 112 ? -1.558 20.368 18.484 1.00 71.88 112 GLY A CA 1
ATOM 874 C C . GLY A 1 112 ? -0.304 21.221 18.678 1.00 71.88 112 GLY A C 1
ATOM 875 O O . GLY A 1 112 ? 0.717 20.721 19.163 1.00 71.88 112 GLY A O 1
ATOM 876 N N . ALA A 1 113 ? -0.378 22.497 18.291 1.00 72.94 113 ALA A N 1
ATOM 877 C CA . ALA A 1 113 ? 0.709 23.440 18.527 1.00 72.94 113 ALA A CA 1
ATOM 878 C C . ALA A 1 113 ? 1.177 23.296 19.982 1.00 72.94 113 ALA A C 1
ATOM 880 O O . ALA A 1 113 ? 0.375 23.429 20.908 1.00 72.94 113 ALA A O 1
ATOM 881 N N . GLN A 1 114 ? 2.444 22.915 20.167 1.00 65.31 114 GLN A N 1
ATOM 882 C CA . GLN A 1 114 ? 3.036 22.778 21.491 1.00 65.31 114 GLN A CA 1
ATOM 883 C C . GLN A 1 114 ? 2.855 24.134 22.172 1.00 65.31 114 GLN A C 1
ATOM 885 O O . GLN A 1 114 ? 3.418 25.126 21.708 1.00 65.31 114 GLN A O 1
ATOM 890 N N . ALA A 1 115 ? 2.030 24.198 23.220 1.00 57.47 115 ALA A N 1
ATOM 891 C CA . ALA A 1 115 ? 1.983 25.393 24.045 1.00 57.47 115 ALA A CA 1
ATOM 892 C C . ALA A 1 115 ? 3.422 25.657 24.514 1.00 57.47 115 ALA A C 1
ATOM 894 O O . ALA A 1 115 ? 4.091 24.695 24.911 1.00 57.47 115 ALA A O 1
ATOM 895 N N . PRO A 1 116 ? 3.930 26.899 24.416 1.00 62.88 116 PRO A N 1
ATOM 896 C CA . PRO A 1 116 ? 5.300 27.193 24.804 1.00 62.88 116 PRO A CA 1
ATOM 897 C C . PRO A 1 116 ? 5.509 26.687 26.229 1.00 62.88 116 PRO A C 1
ATOM 899 O O . PRO A 1 116 ? 4.796 27.088 27.151 1.00 62.88 116 PRO A O 1
ATOM 902 N N . SER A 1 117 ? 6.441 25.748 26.401 1.00 59.66 117 SER A N 1
ATOM 903 C CA . SER A 1 117 ? 6.789 25.265 27.729 1.00 59.66 117 SER A CA 1
ATOM 904 C C . SER A 1 117 ? 7.402 26.443 28.471 1.00 59.66 117 SER A C 1
ATOM 906 O O . SER A 1 117 ? 8.515 26.857 28.148 1.00 59.66 117 SER A O 1
ATOM 908 N N . VAL A 1 118 ? 6.679 27.009 29.435 1.00 57.31 118 VAL A N 1
ATOM 909 C CA . VAL A 1 118 ? 7.253 27.998 30.346 1.00 57.31 118 VAL A CA 1
ATOM 910 C C . VAL A 1 118 ? 8.347 27.275 31.134 1.00 57.31 118 VAL A C 1
ATOM 912 O O . VAL A 1 118 ? 8.027 26.317 31.848 1.00 57.31 118 VAL A O 1
ATOM 915 N N . PRO A 1 119 ? 9.626 27.672 31.016 1.00 49.06 119 PRO A N 1
ATOM 916 C CA . PRO A 1 119 ? 10.681 27.095 31.836 1.00 49.06 119 PRO A CA 1
ATOM 917 C C . PRO A 1 119 ? 10.310 27.299 33.312 1.00 49.06 119 PRO A C 1
ATOM 919 O O . PRO A 1 119 ? 10.110 28.426 33.753 1.00 49.06 119 PRO A O 1
ATOM 922 N N . GLY A 1 120 ? 10.137 26.208 34.063 1.00 59.59 120 GLY A N 1
ATOM 923 C CA . GLY A 1 120 ? 9.773 26.253 35.487 1.00 59.59 120 GLY A CA 1
ATOM 924 C C . GLY A 1 120 ? 8.272 26.314 35.810 1.00 59.59 120 GLY A C 1
ATOM 925 O O . GLY A 1 120 ? 7.910 26.393 36.985 1.00 59.59 120 GLY A O 1
ATOM 926 N N . GLY A 1 121 ? 7.379 26.239 34.818 1.00 50.75 121 GLY A N 1
ATOM 927 C CA . GLY A 1 121 ? 5.934 26.259 35.052 1.00 50.75 121 GLY A CA 1
ATOM 928 C C . GLY A 1 121 ? 5.411 24.941 35.626 1.00 50.75 121 GLY A C 1
ATOM 929 O O . GLY A 1 121 ? 5.131 24.007 34.876 1.00 50.75 121 GLY A O 1
ATOM 930 N N . LYS A 1 122 ? 5.217 24.859 36.949 1.00 51.94 122 LYS A N 1
ATOM 931 C CA . LYS A 1 122 ? 4.359 23.826 37.554 1.00 51.94 122 LYS A CA 1
ATOM 932 C C . LYS A 1 122 ? 2.955 23.964 36.959 1.00 51.94 122 LYS A C 1
ATOM 934 O O . LYS A 1 122 ? 2.211 24.870 37.328 1.00 51.94 122 LYS A O 1
ATOM 939 N N . GLY A 1 123 ? 2.584 23.079 36.035 1.00 51.94 123 GLY A N 1
ATOM 940 C CA . GLY A 1 123 ? 1.205 22.979 35.568 1.00 51.94 123 GLY A CA 1
ATOM 941 C C . GLY A 1 123 ? 0.299 22.690 36.764 1.00 51.94 123 GLY A C 1
ATOM 942 O O . GLY A 1 123 ? 0.517 21.707 37.477 1.00 51.94 123 GLY A O 1
ATOM 943 N N . ARG A 1 124 ? -0.689 23.558 37.013 1.00 46.84 124 ARG A N 1
ATOM 944 C CA . ARG A 1 124 ? -1.668 23.416 38.100 1.00 46.84 124 ARG A CA 1
ATOM 945 C C . ARG A 1 124 ? -2.291 22.013 38.036 1.00 46.84 124 ARG A C 1
ATOM 947 O O . ARG A 1 124 ? -3.053 21.729 37.122 1.00 46.84 124 ARG A O 1
ATOM 954 N N . GLY A 1 125 ? -1.926 21.141 38.980 1.00 56.59 125 GLY A N 1
ATOM 955 C CA . GLY A 1 125 ? -2.451 19.773 39.102 1.00 56.59 125 GLY A CA 1
ATOM 956 C C . GLY A 1 125 ? -1.549 18.636 38.601 1.00 56.59 125 GLY A C 1
ATOM 957 O O . GLY A 1 125 ? -1.957 17.481 38.681 1.00 56.59 125 GLY A O 1
ATOM 958 N N . THR A 1 126 ? -0.330 18.906 38.120 1.00 54.91 126 THR A N 1
ATOM 959 C CA . THR A 1 126 ? 0.577 17.822 37.696 1.00 54.91 126 THR A CA 1
ATOM 960 C C . THR A 1 126 ? 1.453 17.382 38.865 1.00 54.91 126 THR A C 1
ATOM 962 O O . THR A 1 126 ? 2.526 17.938 39.079 1.00 54.91 126 THR A O 1
ATOM 965 N N . VAL A 1 127 ? 0.992 16.392 39.634 1.00 62.25 127 VAL A N 1
ATOM 966 C CA . VAL A 1 127 ? 1.844 15.685 40.603 1.00 62.25 127 VAL A CA 1
ATOM 967 C C . VAL A 1 127 ? 2.898 14.932 39.798 1.00 62.25 127 VAL A C 1
ATOM 969 O O . VAL A 1 127 ? 2.571 14.008 39.044 1.00 62.25 127 VAL A O 1
ATOM 972 N N . THR A 1 128 ? 4.152 15.369 39.881 1.00 75.19 128 THR A N 1
ATOM 973 C CA . THR A 1 128 ? 5.231 14.722 39.134 1.00 75.19 128 THR A CA 1
ATOM 974 C C . THR A 1 128 ? 5.533 13.355 39.746 1.00 75.19 128 THR A C 1
ATOM 976 O O . THR A 1 128 ? 5.247 13.100 40.915 1.00 75.19 128 THR A O 1
ATOM 979 N N . ALA A 1 129 ? 6.122 12.442 38.969 1.00 69.31 129 ALA A N 1
ATOM 980 C CA . ALA A 1 129 ? 6.542 11.137 39.494 1.00 69.31 129 ALA A CA 1
ATOM 981 C C . ALA A 1 129 ? 7.488 11.275 40.706 1.00 69.31 129 ALA A C 1
ATOM 983 O O . ALA A 1 129 ? 7.485 10.427 41.593 1.00 69.31 129 ALA A O 1
ATOM 984 N N . LEU A 1 130 ? 8.236 12.383 40.765 1.00 69.25 130 LEU A N 1
ATOM 985 C CA . LEU A 1 130 ? 9.102 12.743 41.881 1.00 69.25 130 LEU A CA 1
ATOM 986 C C . LEU A 1 130 ? 8.311 13.106 43.149 1.00 69.25 130 LEU A C 1
ATOM 988 O O . LEU A 1 130 ? 8.716 12.736 44.247 1.00 69.25 130 LEU A O 1
ATOM 992 N N . ASP A 1 131 ? 7.182 13.801 42.999 1.00 74.94 131 ASP A N 1
ATOM 993 C CA . ASP A 1 131 ? 6.309 14.169 44.119 1.00 74.94 131 ASP A CA 1
ATOM 994 C C . ASP A 1 131 ? 5.628 12.924 44.703 1.00 74.94 131 ASP A C 1
ATOM 996 O O . ASP A 1 131 ? 5.656 12.725 45.914 1.00 74.94 131 ASP A O 1
ATOM 1000 N N . LYS A 1 132 ? 5.143 12.012 43.844 1.00 73.25 132 LYS A N 1
ATOM 1001 C CA . LYS A 1 132 ? 4.592 10.716 44.288 1.00 73.25 132 LYS A CA 1
ATOM 1002 C C . LYS A 1 132 ? 5.625 9.854 45.012 1.00 73.25 132 LYS A C 1
ATOM 1004 O O . LYS A 1 132 ? 5.296 9.174 45.976 1.00 73.25 132 LYS A O 1
ATOM 1009 N N . PHE A 1 133 ? 6.875 9.866 44.547 1.00 74.75 133 PHE A N 1
ATOM 1010 C CA . PHE A 1 133 ? 7.953 9.128 45.202 1.00 74.75 133 PHE A CA 1
ATOM 1011 C C . PHE A 1 133 ? 8.273 9.707 46.586 1.00 74.75 133 PHE A C 1
ATOM 1013 O O . PHE A 1 133 ? 8.487 8.949 47.527 1.00 74.75 133 PHE A O 1
ATOM 1020 N N . ARG A 1 134 ? 8.260 11.037 46.740 1.00 76.38 134 ARG A N 1
ATOM 1021 C CA . ARG A 1 134 ? 8.473 11.698 48.038 1.00 76.38 134 ARG A CA 1
ATOM 1022 C C . ARG A 1 134 ? 7.343 11.433 49.029 1.00 76.38 134 ARG A C 1
ATOM 1024 O O . ARG A 1 134 ? 7.640 11.185 50.189 1.00 76.38 134 ARG A O 1
ATOM 1031 N N . GLU A 1 135 ? 6.091 11.420 48.575 1.00 75.56 135 GLU A N 1
ATOM 1032 C CA . GLU A 1 135 ? 4.948 11.006 49.404 1.00 75.56 135 GLU A CA 1
ATOM 1033 C C . GLU A 1 135 ? 5.064 9.540 49.844 1.00 75.56 135 GLU A C 1
ATOM 1035 O O . GLU A 1 135 ? 4.810 9.225 50.999 1.00 75.56 135 GLU A O 1
ATOM 1040 N N . ALA A 1 136 ? 5.510 8.647 48.954 1.00 72.94 136 ALA A N 1
ATOM 1041 C CA . ALA A 1 136 ? 5.686 7.229 49.274 1.00 72.94 136 ALA A CA 1
ATOM 1042 C C . ALA A 1 136 ? 6.901 6.933 50.176 1.00 72.94 136 ALA A C 1
ATOM 1044 O O . ALA A 1 136 ? 6.933 5.891 50.823 1.00 72.94 136 ALA A O 1
ATOM 1045 N N . SER A 1 137 ? 7.900 7.821 50.199 1.00 72.94 137 SER A N 1
ATOM 1046 C CA . SER A 1 137 ? 9.151 7.643 50.960 1.00 72.94 137 SER A CA 1
ATOM 1047 C C . SER A 1 137 ? 9.184 8.435 52.273 1.00 72.94 137 SER A C 1
ATOM 1049 O O . SER A 1 137 ? 10.169 8.359 53.002 1.00 72.94 137 SER A O 1
ATOM 1051 N N . GLY A 1 138 ? 8.155 9.244 52.541 1.00 63.25 138 GLY A N 1
ATOM 1052 C CA . GLY A 1 138 ? 8.016 10.059 53.746 1.00 63.25 138 GLY A CA 1
ATOM 1053 C C . GLY A 1 138 ? 7.104 9.396 54.772 1.00 63.25 138 GLY A C 1
ATOM 1054 O O . GLY A 1 138 ? 5.989 9.868 54.986 1.00 63.25 138 GLY A O 1
ATOM 1055 N N . GLY A 1 139 ? 7.591 8.311 55.377 1.00 48.03 139 GLY A N 1
ATOM 1056 C CA . GLY A 1 139 ? 7.023 7.623 56.537 1.00 48.03 139 GLY A CA 1
ATOM 1057 C C . GLY A 1 139 ? 8.147 7.076 57.400 1.00 48.03 139 GLY A C 1
ATOM 1058 O O . GLY A 1 139 ? 9.028 6.405 56.820 1.00 48.03 139 GLY A O 1
#

Foldseek 3Di:
DDDDDPPFDPQLRVQCCVDVVVDDADPVLNVLSNLLRVLRSLLVVLVCQVVVVDPQNDDFDDDPPDPDTDDDRDCSVVVNVVSVVSSVVSVLVSQQQDPVPRDGDDDDDDPPDPDPPDVPDPDVPDCDPVNVVCVVVPD

Secondary structure (DSSP, 8-state):
-PPPPTT--HHHHHHHHHHHTTS---HHHHHHHHHHHHHHHHHHHHHHHHHT--S--------TT-S-------HHHHHHHHHHHHHHHHHHHT-PPPTTT-PPPPP-PPPPP-----TT---TT---HHHHHHHHH--

Organism: NCBI:txid47853

Sequence (139 aa):
MTKAPAGLGAGGRQLWRSIADEYELDAVQQVQLLEACRAKDRLDKLDSLLRGDVTSWARLTHRLQTEDYELKIDAALTQANTTANLMKQLLAALRLPDPKTGKRPQYRGARGAQAPSVPGGKGRGTVTALDKFREASGG

pLDDT: mean 80.58, std 16.72, range [46.84, 98.44]